Protein AF-A0AAN5CKU4-F1 (afdb_monomer)

Secondary structure (DSSP, 8-state):
-----EEEE--SSPPPTT-EEEEEEEEGGGHHHHHHHHTT-SS-EEEEEE--HHHHHHHHHHHHHTTTTS-TTEEEEEEPPPTT--S--HHHHHHHHHHT-SSSEEEEES--TT---SHHHHHHHHT--S---SS-EEE---

pLDDT: mean 78.06, std 14.1, range [38.56, 92.88]

Foldseek 3Di:
DWDDWAWLDDQQDQFDALFEEEQEEDELVCVLVVQQLLLQAPGAYQYEYEDAPVSSVVVSVVCVVPVVRGHSSYTYIYTYADVVDPDDPQVVSQVVSVVPDNYQWYWGDSDPPPDPSHPVVRVVSSPDDDDDDPTDGHRDPD

Radius of gyration: 14.48 Å; Cα contacts (8 Å, |Δi|>4): 248; chains: 1; bounding box: 37×33×35 Å

Nearest PDB structures (foldseek):
  6u5u-assembly1_A  TM=4.737E-01  e=1.461E-01  Saccharomyces cerevisiae
  6gjc-assembly1_C  TM=4.451E-01  e=5.185E-02  Mycobacterium tuberculosis
  8psm-assembly1_A  TM=4.736E-01  e=2.452E-01  Saccharomyces cerevisiae
  2wyu-assembly1_B  TM=3.804E-01  e=1.663E-01  Thermus thermophilus HB8
  2wyv-assembly1_B  TM=3.801E-01  e=3.858E-01  Thermus thermophilus HB8

Structure (mmCIF, N/CA/C/O backbone):
data_AF-A0AAN5CKU4-F1
#
_entry.id   AF-A0AAN5CKU4-F1
#
loop_
_atom_site.group_PDB
_atom_site.id
_atom_site.type_symbol
_atom_site.label_atom_id
_atom_site.label_alt_id
_atom_site.label_comp_id
_atom_site.label_asym_id
_atom_site.label_entity_id
_atom_site.label_seq_id
_atom_site.pdbx_PDB_ins_code
_atom_site.Cartn_x
_atom_site.Cartn_y
_atom_site.Cartn_z
_atom_site.occupancy
_atom_site.B_iso_or_equiv
_atom_site.auth_seq_id
_atom_site.auth_comp_id
_atom_site.auth_asym_id
_atom_site.auth_atom_id
_atom_site.pdbx_PDB_model_num
ATOM 1 N N . ALA A 1 1 ? 14.993 -14.463 -7.142 1.00 49.31 1 ALA A N 1
ATOM 2 C CA . ALA A 1 1 ? 15.030 -14.258 -5.677 1.00 49.31 1 ALA A CA 1
ATOM 3 C C . ALA A 1 1 ? 14.805 -12.777 -5.420 1.00 49.31 1 ALA A C 1
ATOM 5 O O . ALA A 1 1 ? 15.696 -11.986 -5.695 1.00 49.31 1 ALA A O 1
ATOM 6 N N . HIS A 1 2 ? 13.601 -12.405 -4.992 1.00 49.28 2 HIS A N 1
ATOM 7 C CA . HIS A 1 2 ? 13.200 -11.011 -4.818 1.00 49.28 2 HIS A CA 1
ATOM 8 C C . HIS A 1 2 ? 13.898 -10.454 -3.570 1.00 49.28 2 HIS A C 1
ATOM 10 O O . HIS A 1 2 ? 13.759 -11.023 -2.485 1.00 49.28 2 HIS A O 1
ATOM 16 N N . ARG A 1 3 ? 14.738 -9.423 -3.730 1.00 51.50 3 ARG A N 1
ATOM 17 C CA . ARG A 1 3 ? 15.526 -8.861 -2.626 1.00 51.50 3 ARG A CA 1
ATOM 18 C C . ARG A 1 3 ? 14.856 -7.633 -2.012 1.00 51.50 3 ARG A C 1
ATOM 20 O O . ARG A 1 3 ? 14.506 -6.687 -2.708 1.00 51.50 3 ARG A O 1
ATOM 27 N N . THR A 1 4 ? 14.816 -7.705 -0.683 1.00 57.16 4 THR A N 1
ATOM 28 C CA . THR A 1 4 ? 14.740 -6.649 0.331 1.00 57.16 4 THR A CA 1
ATOM 29 C C . THR A 1 4 ? 13.520 -5.739 0.274 1.00 57.16 4 THR A C 1
ATOM 31 O O . THR A 1 4 ? 13.459 -4.788 -0.499 1.00 57.16 4 THR A O 1
ATOM 34 N N . LEU A 1 5 ? 12.597 -5.991 1.204 1.00 60.97 5 LEU A N 1
ATOM 35 C CA . LEU A 1 5 ? 11.632 -5.001 1.651 1.00 60.97 5 LEU A CA 1
ATOM 36 C C . LEU A 1 5 ? 12.386 -3.796 2.219 1.00 60.97 5 LEU A C 1
ATOM 38 O O . LEU A 1 5 ? 13.057 -3.913 3.245 1.00 60.97 5 LEU A O 1
ATOM 42 N N . LEU A 1 6 ? 12.299 -2.650 1.553 1.00 71.50 6 LEU A N 1
ATOM 43 C CA . LEU A 1 6 ? 12.860 -1.409 2.072 1.00 71.50 6 LEU A CA 1
ATOM 44 C C . LEU A 1 6 ? 11.754 -0.568 2.688 1.00 71.50 6 LEU A C 1
ATOM 46 O O . LEU A 1 6 ? 10.777 -0.226 2.026 1.00 71.50 6 LEU A O 1
ATOM 50 N N . TYR A 1 7 ? 11.931 -0.221 3.955 1.00 71.94 7 TYR A N 1
ATOM 51 C CA . TYR A 1 7 ? 11.044 0.681 4.675 1.00 71.94 7 TYR A CA 1
ATOM 52 C C . TYR A 1 7 ? 11.331 2.112 4.210 1.00 71.94 7 TYR A C 1
ATOM 54 O O . TYR A 1 7 ? 12.437 2.612 4.412 1.00 71.94 7 TYR A O 1
ATOM 62 N N . ILE A 1 8 ? 10.363 2.755 3.551 1.00 74.94 8 ILE A N 1
ATOM 63 C CA . ILE A 1 8 ? 10.480 4.165 3.139 1.00 74.94 8 ILE A CA 1
ATOM 64 C C . ILE A 1 8 ? 9.827 5.070 4.178 1.00 74.94 8 ILE A C 1
ATOM 66 O O . ILE A 1 8 ? 10.388 6.097 4.554 1.00 74.94 8 ILE A O 1
ATOM 70 N N . LYS A 1 9 ? 8.633 4.691 4.634 1.00 78.62 9 LYS A N 1
ATOM 71 C CA . LYS A 1 9 ? 7.877 5.423 5.644 1.00 78.62 9 LYS A CA 1
ATOM 72 C C . LYS A 1 9 ? 7.271 4.430 6.613 1.00 78.62 9 LYS A C 1
ATOM 74 O O . LYS A 1 9 ? 6.666 3.450 6.186 1.00 78.62 9 LYS A O 1
ATOM 79 N N . ASP A 1 10 ? 7.401 4.733 7.893 1.00 76.50 10 ASP A N 1
ATOM 80 C CA . ASP A 1 10 ? 6.683 4.013 8.926 1.00 76.50 10 ASP A CA 1
ATOM 81 C C . ASP A 1 10 ? 5.383 4.733 9.303 1.00 76.50 10 ASP A C 1
ATOM 83 O O . ASP A 1 10 ? 5.307 5.965 9.229 1.00 76.50 10 ASP A O 1
ATOM 87 N N . ALA A 1 11 ? 4.366 3.973 9.709 1.00 74.56 11 ALA A N 1
ATOM 88 C CA . ALA A 1 11 ? 3.162 4.558 10.287 1.00 74.56 11 ALA A CA 1
ATOM 89 C C . ALA A 1 11 ? 3.504 5.132 11.673 1.00 74.56 11 ALA A C 1
ATOM 91 O O . ALA A 1 11 ? 4.132 4.457 12.492 1.00 74.56 11 ALA A O 1
ATOM 92 N N . ALA A 1 12 ? 3.096 6.376 11.933 1.00 67.75 12 ALA A N 1
ATOM 93 C CA . ALA A 1 12 ? 3.452 7.098 13.157 1.00 67.75 12 ALA A CA 1
ATOM 94 C C . ALA A 1 12 ? 2.722 6.557 14.401 1.00 67.75 12 ALA A C 1
ATOM 96 O O . ALA A 1 12 ? 3.218 6.693 15.517 1.00 67.75 12 ALA A O 1
ATOM 97 N N . GLY A 1 13 ? 1.556 5.931 14.209 1.00 66.25 13 GLY A N 1
ATOM 98 C CA . GLY A 1 13 ? 0.744 5.342 15.272 1.00 66.25 13 GLY A CA 1
ATOM 99 C C . GLY A 1 13 ? 0.940 3.832 15.423 1.00 66.25 13 GLY A C 1
ATOM 100 O O . GLY A 1 13 ? 1.194 3.110 14.453 1.00 66.25 13 GLY A O 1
ATOM 101 N N . THR A 1 14 ? 0.773 3.347 16.655 1.00 70.44 14 THR A N 1
ATOM 102 C CA . THR A 1 14 ? 0.499 1.924 16.903 1.00 70.44 14 THR A CA 1
ATOM 103 C C . THR A 1 14 ? -0.993 1.699 16.657 1.00 70.44 14 THR A C 1
ATOM 105 O O . THR A 1 14 ? -1.777 2.471 17.208 1.00 70.44 14 THR A O 1
ATOM 108 N N . PRO A 1 15 ? -1.395 0.709 15.841 1.00 74.12 15 PRO A N 1
ATOM 109 C CA . PRO A 1 15 ? -2.807 0.447 15.597 1.00 74.12 15 PRO A CA 1
ATOM 110 C C . PRO A 1 15 ? -3.579 0.163 16.882 1.00 74.12 15 PRO A C 1
ATOM 112 O O . PRO A 1 15 ? -3.055 -0.474 17.801 1.00 74.12 15 PRO A O 1
ATOM 115 N N . GLU A 1 16 ? -4.835 0.589 16.924 1.00 75.75 16 GLU A N 1
ATOM 116 C CA . GLU A 1 16 ? -5.742 0.220 18.007 1.00 75.75 16 GLU A CA 1
ATOM 117 C C . GLU A 1 16 ? -6.169 -1.253 17.890 1.00 75.75 16 GLU A C 1
ATOM 119 O O . GLU A 1 16 ? -6.160 -1.873 16.820 1.00 75.75 16 GLU A O 1
ATOM 124 N N . ARG A 1 17 ? -6.547 -1.848 19.027 1.00 64.50 17 ARG A N 1
ATOM 125 C CA . ARG A 1 17 ? -6.957 -3.254 19.086 1.00 64.50 17 ARG A CA 1
ATOM 126 C C . ARG A 1 17 ? -8.246 -3.446 18.276 1.00 64.50 17 ARG A C 1
ATOM 128 O O . ARG A 1 17 ? -9.276 -2.878 18.620 1.00 64.50 17 ARG A O 1
ATOM 135 N N . GLY A 1 18 ? -8.186 -4.267 17.227 1.00 68.19 18 GLY A N 1
ATOM 136 C CA . GLY A 1 18 ? -9.324 -4.551 16.343 1.00 68.19 18 GLY A CA 1
ATOM 137 C C . GLY A 1 18 ? -9.411 -3.677 15.087 1.00 68.19 18 GLY A C 1
ATOM 138 O O . GLY A 1 18 ? -10.373 -3.821 14.328 1.00 68.19 18 GLY A O 1
ATOM 139 N N . GLU A 1 19 ? -8.431 -2.802 14.838 1.00 82.12 19 GLU A N 1
ATOM 140 C CA . GLU A 1 19 ? -8.339 -2.087 13.562 1.00 82.12 19 GLU A CA 1
ATOM 141 C C . GLU A 1 19 ? -8.115 -3.039 12.380 1.00 82.12 19 GLU A C 1
ATOM 143 O O . GLU A 1 19 ? -7.454 -4.076 12.489 1.00 82.12 19 GLU A O 1
ATOM 148 N N . LEU A 1 20 ? -8.665 -2.650 11.230 1.00 86.38 20 LEU A N 1
ATOM 149 C CA . LEU A 1 20 ? -8.500 -3.348 9.960 1.00 86.38 20 LEU A CA 1
ATOM 150 C C . LEU A 1 20 ? -7.422 -2.643 9.128 1.00 86.38 20 LEU A C 1
ATOM 152 O O . LEU A 1 20 ? -7.621 -1.510 8.674 1.00 86.38 20 LEU A O 1
ATOM 156 N N . THR A 1 21 ? -6.288 -3.312 8.906 1.00 89.62 21 THR A N 1
ATOM 157 C CA . THR A 1 21 ? -5.257 -2.793 7.996 1.00 89.62 21 THR A CA 1
ATOM 158 C C . THR A 1 21 ? -5.671 -3.051 6.557 1.00 89.62 21 THR A C 1
ATOM 160 O O . THR A 1 21 ? -5.989 -4.182 6.202 1.00 89.62 21 THR A O 1
ATOM 163 N N . LEU A 1 22 ? -5.597 -2.033 5.706 1.00 90.69 22 LEU A N 1
ATOM 164 C CA . LEU A 1 22 ? -5.688 -2.205 4.259 1.00 90.69 22 LEU A CA 1
ATOM 165 C C . LEU A 1 22 ? -4.291 -2.495 3.695 1.00 90.69 22 LEU A C 1
ATOM 167 O O . LEU A 1 22 ? -3.399 -1.648 3.763 1.00 90.69 22 LEU A O 1
ATOM 171 N N . ALA A 1 23 ? -4.091 -3.705 3.178 1.00 91.19 23 ALA A N 1
ATOM 172 C CA . ALA A 1 23 ? -2.852 -4.149 2.550 1.00 91.19 23 ALA A CA 1
ATOM 173 C C . ALA A 1 23 ? -2.951 -4.014 1.030 1.00 91.19 23 ALA A C 1
ATOM 175 O O . ALA A 1 23 ? -3.837 -4.582 0.390 1.00 91.19 23 ALA A O 1
ATOM 176 N N . VAL A 1 24 ? -2.026 -3.250 0.456 1.00 91.44 24 VAL A N 1
ATOM 177 C CA . VAL A 1 24 ? -2.075 -2.813 -0.937 1.00 91.44 24 VAL A CA 1
ATOM 178 C C . VAL A 1 24 ? -0.706 -2.936 -1.575 1.00 91.44 24 VAL A C 1
ATOM 180 O O . VAL A 1 24 ? 0.311 -2.615 -0.960 1.00 91.44 24 VAL A O 1
ATOM 183 N N . HIS A 1 25 ? -0.674 -3.317 -2.848 1.00 92.06 25 HIS A N 1
ATOM 184 C CA . HIS A 1 25 ? 0.536 -3.259 -3.653 1.00 92.06 25 HIS A CA 1
ATOM 185 C C . HIS A 1 25 ? 0.301 -2.565 -4.994 1.00 92.06 25 HIS A C 1
ATOM 187 O O . HIS A 1 25 ? -0.744 -2.729 -5.615 1.00 92.06 25 HIS A O 1
ATOM 193 N N . VAL A 1 26 ? 1.2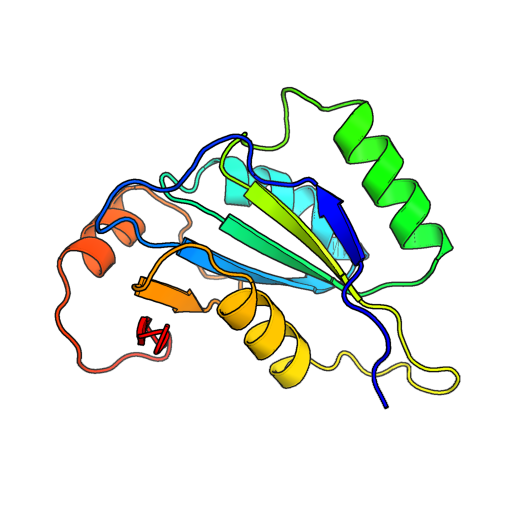97 -1.813 -5.476 1.00 92.00 26 VAL A N 1
ATOM 194 C CA . VAL A 1 26 ? 1.215 -1.087 -6.758 1.00 92.00 26 VAL A CA 1
ATOM 195 C C . VAL A 1 26 ? 2.550 -0.999 -7.484 1.00 92.00 26 VAL A C 1
ATOM 197 O O . VAL A 1 26 ? 3.619 -1.086 -6.884 1.00 92.00 26 VAL A O 1
ATOM 200 N N . ASN A 1 27 ? 2.492 -0.786 -8.797 1.00 92.19 27 ASN A N 1
ATOM 201 C CA . ASN A 1 27 ? 3.632 -0.268 -9.550 1.00 92.19 27 ASN A CA 1
ATOM 202 C 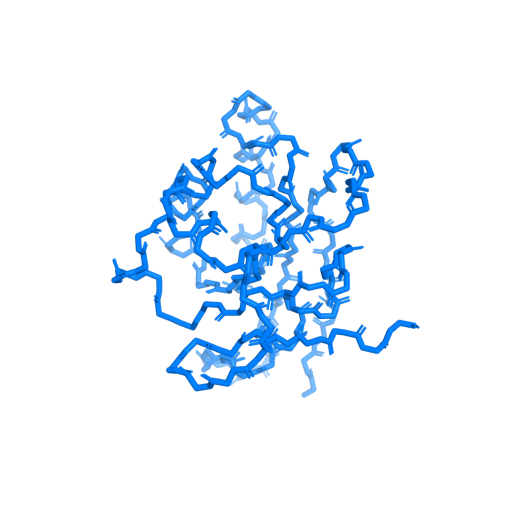C . ASN A 1 27 ? 3.881 1.203 -9.196 1.00 92.19 27 ASN A C 1
ATOM 204 O O . ASN A 1 27 ? 2.939 1.955 -8.944 1.00 92.19 27 ASN A O 1
ATOM 208 N N . PHE A 1 28 ? 5.142 1.636 -9.253 1.00 91.62 28 PHE A N 1
ATOM 209 C CA . PHE A 1 28 ? 5.529 3.022 -8.971 1.00 91.62 28 PHE A CA 1
ATOM 210 C C . PHE A 1 28 ? 4.699 4.059 -9.738 1.00 91.62 28 PHE A C 1
ATOM 212 O O . PHE A 1 28 ? 4.311 5.073 -9.163 1.00 91.62 28 PHE A O 1
ATOM 219 N N . THR A 1 29 ? 4.372 3.793 -11.004 1.00 91.25 29 THR A N 1
ATOM 220 C CA . THR A 1 29 ? 3.599 4.710 -11.859 1.00 91.25 29 THR A CA 1
ATOM 221 C C . THR A 1 29 ? 2.229 5.077 -11.292 1.00 91.25 29 THR A C 1
ATOM 223 O O . THR A 1 29 ? 1.718 6.138 -11.621 1.00 91.25 29 THR A O 1
ATOM 226 N N . ARG A 1 30 ? 1.654 4.231 -10.430 1.00 90.56 30 ARG A N 1
ATOM 227 C CA . ARG A 1 30 ? 0.355 4.449 -9.774 1.00 90.56 30 ARG A CA 1
ATOM 228 C C . ARG A 1 30 ? 0.483 4.831 -8.301 1.00 90.56 30 ARG A C 1
ATOM 230 O O . ARG A 1 30 ? -0.521 4.988 -7.613 1.00 90.56 30 ARG A O 1
ATOM 237 N N . SER A 1 31 ? 1.708 4.926 -7.784 1.00 90.94 31 SER A N 1
ATOM 238 C CA . SER A 1 31 ? 1.942 5.020 -6.342 1.00 90.94 31 SER A CA 1
ATOM 239 C C . SER A 1 31 ? 1.461 6.335 -5.735 1.00 90.94 31 SER A C 1
ATOM 241 O O . SER A 1 31 ? 0.916 6.305 -4.640 1.00 90.94 31 SE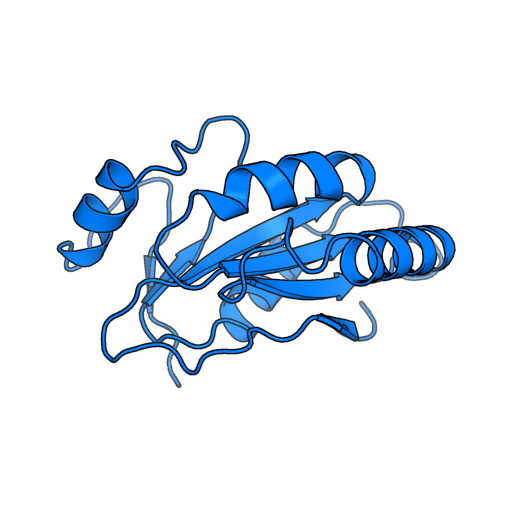R A O 1
ATOM 243 N N . PHE A 1 32 ? 1.591 7.460 -6.442 1.00 90.75 32 PHE A N 1
ATOM 244 C CA . PHE A 1 32 ? 1.143 8.763 -5.942 1.00 90.75 32 PHE A CA 1
ATOM 245 C C . PHE A 1 32 ? -0.381 8.834 -5.821 1.00 90.75 32 PHE A C 1
ATOM 247 O O . PHE A 1 32 ? -0.879 9.049 -4.721 1.00 90.75 32 PHE A O 1
ATOM 254 N N . ASP A 1 33 ? -1.109 8.509 -6.892 1.00 89.12 33 ASP A N 1
ATOM 255 C CA . ASP A 1 33 ? -2.5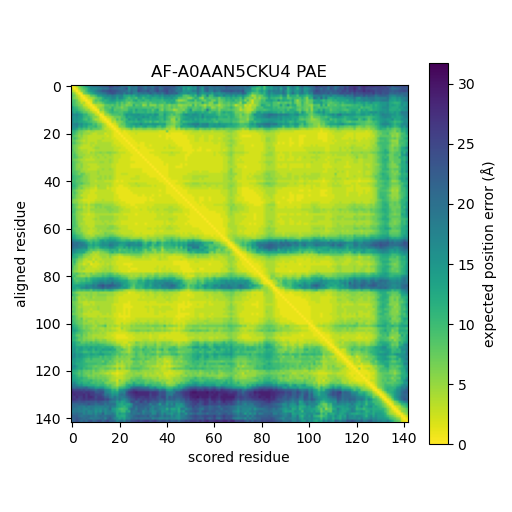79 8.461 -6.872 1.00 89.12 33 ASP A CA 1
ATOM 256 C C . ASP A 1 33 ? -3.099 7.472 -5.818 1.00 89.12 33 ASP A C 1
ATOM 258 O O . ASP A 1 33 ? -4.097 7.715 -5.141 1.00 89.12 33 ASP A O 1
ATOM 262 N N . THR A 1 34 ? -2.389 6.352 -5.642 1.00 89.62 34 THR A N 1
ATOM 263 C CA . THR A 1 34 ? -2.716 5.366 -4.607 1.00 89.62 34 THR A CA 1
ATOM 264 C C . THR A 1 34 ? -2.525 5.945 -3.212 1.00 89.62 34 THR A C 1
ATOM 266 O O . THR A 1 34 ? -3.398 5.761 -2.374 1.00 89.62 34 THR A O 1
ATOM 269 N N . ILE A 1 35 ? -1.428 6.656 -2.943 1.00 89.94 35 ILE A N 1
ATOM 270 C CA . ILE A 1 35 ? -1.195 7.298 -1.641 1.00 89.94 35 ILE A CA 1
ATOM 271 C C . ILE A 1 35 ? -2.315 8.292 -1.325 1.00 89.94 35 ILE A C 1
ATOM 273 O O . ILE A 1 35 ? -2.859 8.256 -0.220 1.00 89.94 35 ILE A O 1
ATOM 277 N N . ASP A 1 36 ? -2.698 9.119 -2.295 1.00 87.94 36 ASP A N 1
ATOM 278 C CA . ASP A 1 36 ? -3.767 10.099 -2.112 1.00 87.94 36 ASP A CA 1
ATOM 279 C C . ASP A 1 36 ? -5.111 9.404 -1.851 1.00 87.94 36 ASP A C 1
ATOM 281 O O . ASP A 1 36 ? -5.809 9.750 -0.899 1.00 87.94 36 ASP A O 1
ATOM 285 N N . ARG A 1 37 ? -5.452 8.349 -2.603 1.00 87.06 37 ARG A N 1
ATOM 286 C CA . ARG A 1 37 ? -6.680 7.565 -2.378 1.00 87.06 37 ARG A CA 1
ATOM 287 C C . ARG A 1 37 ? -6.680 6.850 -1.026 1.00 87.06 37 ARG A C 1
ATOM 289 O O . ARG A 1 37 ? -7.687 6.860 -0.327 1.00 87.06 37 ARG A O 1
ATOM 296 N N . MET A 1 38 ? -5.555 6.252 -0.633 1.00 87.69 38 MET A N 1
ATOM 297 C CA . MET A 1 38 ? -5.420 5.542 0.643 1.00 87.69 38 MET A CA 1
ATOM 298 C C . MET A 1 38 ? -5.422 6.484 1.851 1.00 87.69 38 MET A C 1
ATOM 300 O O . MET A 1 38 ? -5.634 6.025 2.970 1.00 87.69 38 MET A O 1
ATOM 304 N N . SER A 1 39 ? -5.229 7.794 1.659 1.00 85.25 39 SER A N 1
ATOM 305 C CA . SER A 1 39 ? -5.398 8.774 2.740 1.00 85.25 39 SER A CA 1
ATOM 306 C C . SER A 1 39 ? -6.836 8.834 3.276 1.00 85.25 39 SER A C 1
ATOM 308 O O . SER A 1 39 ? -7.040 9.238 4.419 1.00 85.25 39 SER A O 1
ATOM 310 N N . LEU A 1 40 ? -7.811 8.385 2.475 1.00 86.25 40 LEU A N 1
ATOM 311 C CA . LEU A 1 40 ? -9.226 8.296 2.838 1.00 86.25 40 LEU A CA 1
ATOM 312 C C . LEU A 1 40 ? -9.552 7.046 3.664 1.00 86.25 40 LEU A C 1
ATOM 314 O O . LEU A 1 40 ? -10.619 6.983 4.277 1.00 86.25 40 LEU A O 1
ATOM 318 N N . TRP A 1 41 ? -8.660 6.048 3.682 1.00 88.69 41 TRP A N 1
ATOM 319 C CA . TRP A 1 41 ? -8.865 4.855 4.492 1.00 88.69 41 TRP A CA 1
ATOM 320 C C . TRP A 1 41 ? -8.775 5.225 5.975 1.00 88.69 41 TRP A C 1
ATOM 322 O O . TRP A 1 41 ? -7.773 5.804 6.407 1.00 88.69 41 TRP A O 1
ATOM 332 N N . PRO A 1 42 ? -9.786 4.883 6.784 1.00 87.38 42 PRO A N 1
ATOM 333 C CA . PRO A 1 42 ? -9.777 5.251 8.190 1.00 87.38 42 PRO A CA 1
ATOM 334 C C . PRO A 1 42 ? -8.899 4.349 9.045 1.00 87.38 42 PRO A C 1
ATOM 336 O O . PRO A 1 42 ? -8.577 4.739 10.156 1.00 87.38 42 PRO A O 1
ATOM 339 N N . GLY A 1 43 ? -8.505 3.165 8.584 1.00 88.56 43 GLY A N 1
ATOM 340 C CA . GLY A 1 43 ? -7.612 2.283 9.335 1.00 88.56 43 GLY A CA 1
ATOM 341 C C . GLY A 1 43 ? -6.130 2.501 9.020 1.00 88.56 43 GLY A C 1
ATOM 342 O O . GLY A 1 43 ? -5.755 3.398 8.259 1.00 88.56 43 GLY A O 1
ATOM 343 N N . PRO A 1 44 ? -5.261 1.639 9.564 1.00 90.38 44 PRO A N 1
ATOM 344 C CA . PRO A 1 44 ? -3.890 1.506 9.100 1.00 90.38 44 PRO A CA 1
ATOM 345 C C . PRO A 1 44 ? -3.830 1.080 7.630 1.00 90.38 44 PRO A C 1
ATOM 347 O O . PRO A 1 44 ? -4.690 0.344 7.140 1.00 90.38 44 PRO A O 1
ATOM 350 N N . VAL A 1 45 ? -2.782 1.509 6.932 1.00 91.31 45 VAL A N 1
ATOM 351 C CA . VAL A 1 45 ? -2.506 1.108 5.547 1.00 91.31 45 VAL A CA 1
ATOM 352 C C . VAL A 1 45 ? -1.093 0.551 5.458 1.00 91.31 45 VAL A C 1
ATOM 354 O O . VAL A 1 45 ? -0.142 1.188 5.911 1.00 91.31 45 VAL A O 1
ATOM 357 N N . SER A 1 46 ? -0.957 -0.615 4.833 1.00 92.00 46 SER A N 1
ATOM 358 C CA . SER A 1 46 ? 0.321 -1.216 4.454 1.00 92.00 46 SER A CA 1
ATOM 359 C C . SER A 1 46 ? 0.449 -1.171 2.934 1.00 92.00 46 SER A C 1
ATOM 361 O O . SER A 1 46 ? -0.183 -1.954 2.225 1.00 92.00 46 SER A O 1
ATOM 363 N N . LEU A 1 47 ? 1.227 -0.215 2.423 1.00 92.12 47 LEU A N 1
ATOM 364 C CA . LEU A 1 47 ? 1.424 -0.007 0.991 1.00 92.12 47 LEU A CA 1
ATOM 365 C C . LEU A 1 47 ? 2.793 -0.526 0.552 1.00 92.12 47 LEU A C 1
ATOM 367 O O . LEU A 1 47 ? 3.824 -0.080 1.049 1.00 92.12 47 LEU A O 1
ATOM 371 N N . VAL A 1 48 ? 2.814 -1.399 -0.451 1.00 92.75 48 VAL A N 1
ATOM 372 C CA . VAL A 1 48 ? 4.038 -1.886 -1.095 1.00 92.75 48 VAL A CA 1
ATOM 373 C C . VAL A 1 48 ? 4.139 -1.330 -2.510 1.00 92.75 48 VAL A C 1
ATOM 375 O O . VAL A 1 48 ? 3.277 -1.565 -3.356 1.00 92.75 48 VAL A O 1
ATOM 378 N N . VAL A 1 49 ? 5.222 -0.616 -2.802 1.00 92.88 49 VAL A N 1
ATOM 379 C CA . VAL A 1 49 ? 5.486 -0.050 -4.128 1.00 92.88 49 VAL A CA 1
ATOM 380 C C . VAL A 1 49 ? 6.599 -0.823 -4.824 1.00 92.88 49 VAL A C 1
ATOM 382 O O . VAL A 1 49 ? 7.676 -1.029 -4.271 1.00 92.88 49 VAL A O 1
ATOM 385 N N . TYR A 1 50 ? 6.353 -1.225 -6.066 1.00 91.81 50 TYR A N 1
ATOM 386 C CA . TYR A 1 50 ? 7.328 -1.903 -6.912 1.00 91.81 50 TYR A CA 1
ATOM 387 C C . TYR A 1 50 ? 7.948 -0.942 -7.930 1.00 91.81 50 TYR A C 1
ATOM 389 O O . TYR A 1 50 ? 7.234 -0.234 -8.649 1.00 91.81 50 TYR A O 1
ATOM 397 N N . GLY A 1 51 ? 9.278 -0.917 -8.022 1.00 91.00 51 GLY A N 1
ATOM 398 C CA . GLY A 1 51 ? 9.968 -0.080 -9.001 1.00 91.00 51 GLY A CA 1
ATOM 399 C C . GLY A 1 51 ? 11.493 -0.113 -8.912 1.00 91.00 51 GLY A C 1
ATOM 400 O O . GLY A 1 51 ? 12.082 -0.858 -8.140 1.00 91.00 51 GLY A O 1
ATOM 401 N N . SER A 1 52 ? 12.151 0.718 -9.719 1.00 89.62 52 SER A N 1
ATOM 402 C CA . SER A 1 52 ? 13.613 0.842 -9.745 1.00 89.62 52 SER A CA 1
ATOM 403 C C . SER A 1 52 ? 14.162 1.671 -8.572 1.00 89.62 52 SER A C 1
ATOM 405 O O . SER A 1 52 ? 13.421 2.354 -7.866 1.00 89.62 52 SER A O 1
ATOM 407 N N . ASP A 1 53 ? 15.486 1.685 -8.392 1.00 87.38 53 ASP A N 1
ATOM 408 C CA . ASP A 1 53 ? 16.145 2.588 -7.431 1.00 87.38 53 ASP A CA 1
ATOM 409 C C . ASP A 1 53 ? 15.839 4.068 -7.687 1.00 87.38 53 ASP A C 1
ATOM 411 O O . ASP A 1 53 ? 15.621 4.833 -6.746 1.00 87.38 53 ASP A O 1
ATOM 415 N N . HIS A 1 54 ? 15.754 4.467 -8.958 1.00 89.25 54 HIS A N 1
ATOM 416 C CA . HIS A 1 54 ? 15.367 5.827 -9.320 1.00 89.25 54 HIS A CA 1
ATOM 417 C C . HIS A 1 54 ? 13.945 6.150 -8.836 1.00 89.25 54 HIS A C 1
ATOM 419 O O . HIS A 1 54 ? 13.720 7.180 -8.201 1.00 89.25 54 HIS A O 1
ATOM 425 N N . HIS A 1 55 ? 13.000 5.232 -9.051 1.00 92.56 55 HIS A N 1
ATOM 426 C CA . HIS A 1 55 ? 11.627 5.354 -8.557 1.00 92.56 55 HIS A CA 1
ATOM 427 C C . HIS A 1 55 ? 11.567 5.449 -7.028 1.00 92.56 55 HIS A C 1
ATOM 429 O O . HIS A 1 55 ? 10.847 6.292 -6.494 1.00 92.56 55 HIS A O 1
ATOM 435 N N . ARG A 1 56 ? 12.377 4.656 -6.316 1.00 90.12 56 ARG A N 1
ATOM 436 C CA . ARG A 1 56 ? 12.485 4.732 -4.852 1.00 90.12 56 ARG A CA 1
ATOM 437 C C . ARG A 1 56 ? 12.884 6.130 -4.389 1.00 90.12 56 ARG A C 1
ATOM 439 O O . ARG A 1 56 ? 12.282 6.666 -3.463 1.00 90.12 56 ARG A O 1
ATOM 446 N N . MET A 1 57 ? 13.891 6.730 -5.028 1.00 90.00 57 MET A N 1
ATOM 447 C CA . MET A 1 57 ? 14.337 8.086 -4.692 1.00 90.00 57 MET A CA 1
ATOM 448 C C . MET A 1 57 ? 13.232 9.123 -4.914 1.00 90.00 57 MET A C 1
ATOM 450 O O . MET A 1 57 ? 13.026 9.986 -4.061 1.00 90.00 57 MET A O 1
ATOM 454 N N . LEU A 1 58 ? 12.502 9.029 -6.030 1.00 91.69 58 LEU A N 1
ATOM 455 C CA . LEU A 1 58 ? 11.378 9.921 -6.325 1.00 91.69 58 LEU A CA 1
ATOM 456 C C . LEU A 1 58 ? 10.259 9.787 -5.288 1.00 91.69 58 LEU A C 1
ATOM 458 O O . LEU A 1 58 ? 9.790 10.798 -4.766 1.00 91.69 58 LEU A O 1
ATOM 462 N N . LEU A 1 59 ? 9.886 8.553 -4.942 1.00 90.81 59 LEU A N 1
ATOM 463 C CA . LEU A 1 59 ? 8.874 8.277 -3.926 1.00 90.81 59 LEU A CA 1
ATOM 464 C C . LEU A 1 59 ? 9.287 8.811 -2.551 1.00 90.81 59 LEU A C 1
ATOM 466 O O . LEU A 1 59 ? 8.498 9.465 -1.873 1.00 90.81 59 LEU A O 1
ATOM 470 N N . ASN A 1 60 ? 10.543 8.594 -2.158 1.00 88.44 60 ASN A N 1
ATOM 471 C CA . ASN A 1 60 ? 11.061 9.093 -0.890 1.00 88.44 60 ASN A CA 1
ATOM 472 C C . ASN A 1 60 ? 11.013 10.628 -0.821 1.00 88.44 60 ASN A C 1
ATOM 474 O O . ASN A 1 60 ? 10.578 11.194 0.182 1.00 88.44 60 ASN A O 1
ATOM 478 N N . ASN A 1 61 ? 11.407 11.305 -1.904 1.00 88.50 61 ASN A N 1
ATOM 479 C CA . ASN A 1 61 ? 11.346 12.763 -2.001 1.00 88.50 61 ASN A CA 1
ATOM 480 C C . ASN A 1 61 ? 9.908 13.287 -1.918 1.00 88.50 61 ASN A C 1
ATOM 482 O O . ASN A 1 61 ? 9.671 14.303 -1.265 1.00 88.50 61 ASN A O 1
ATOM 486 N N . PHE A 1 62 ? 8.958 12.604 -2.562 1.00 88.56 62 PHE A N 1
ATOM 487 C CA . PHE A 1 62 ? 7.538 12.939 -2.484 1.00 88.56 62 PHE A CA 1
ATOM 488 C C . PHE A 1 62 ? 7.029 12.849 -1.040 1.00 88.56 62 PHE A C 1
ATOM 490 O O . PHE A 1 62 ? 6.506 13.832 -0.518 1.00 88.56 62 PHE A O 1
ATOM 497 N N . LEU A 1 63 ? 7.267 11.724 -0.358 1.00 86.12 63 LEU A N 1
ATOM 498 C CA . LEU A 1 63 ? 6.818 11.506 1.022 1.00 86.12 63 LEU A CA 1
ATOM 499 C C . LEU A 1 63 ? 7.449 12.496 2.016 1.00 86.12 63 LEU A C 1
ATOM 501 O O . LEU A 1 63 ? 6.782 12.947 2.944 1.00 86.12 63 LEU A O 1
ATOM 505 N N . HIS A 1 64 ? 8.712 12.882 1.808 1.00 82.19 64 HIS A N 1
ATOM 506 C CA . HIS A 1 64 ? 9.387 13.878 2.647 1.00 82.19 64 HIS A CA 1
ATOM 507 C C . HIS A 1 64 ? 8.851 15.298 2.451 1.00 82.19 64 HIS A C 1
ATOM 509 O O . HIS A 1 64 ? 8.788 16.061 3.416 1.00 82.19 64 HIS A O 1
ATOM 515 N N . LYS A 1 65 ? 8.493 15.672 1.217 1.00 82.31 65 LYS A N 1
ATOM 516 C CA . LYS A 1 65 ? 7.934 16.998 0.910 1.00 82.31 65 LYS A CA 1
ATOM 517 C C . LYS A 1 65 ? 6.467 17.104 1.324 1.00 82.31 65 LYS A C 1
ATOM 519 O O . LYS A 1 65 ? 6.055 18.146 1.819 1.00 82.31 65 LYS A O 1
ATOM 524 N N . ASN A 1 66 ? 5.715 16.014 1.194 1.00 72.31 66 ASN A N 1
ATOM 525 C CA . ASN A 1 66 ? 4.293 15.932 1.515 1.00 72.31 66 ASN A CA 1
ATOM 526 C C . ASN A 1 66 ? 4.044 15.239 2.861 1.00 72.31 66 ASN A C 1
ATOM 528 O O . ASN A 1 66 ? 3.212 14.336 2.950 1.00 72.31 66 ASN A O 1
ATOM 532 N N . LYS A 1 67 ? 4.718 15.687 3.933 1.00 60.94 67 LYS A N 1
ATOM 533 C CA . LYS A 1 67 ? 4.475 15.162 5.295 1.00 60.94 67 LYS A CA 1
ATOM 534 C C . LYS A 1 67 ? 3.003 15.237 5.722 1.00 60.94 67 LYS A C 1
ATOM 536 O O . LYS A 1 67 ? 2.572 14.395 6.495 1.00 60.94 67 LYS A O 1
ATOM 541 N N . ASN A 1 68 ? 2.243 16.184 5.167 1.00 53.78 68 ASN A N 1
ATOM 542 C CA . ASN A 1 68 ? 0.811 16.351 5.431 1.00 53.78 68 ASN A CA 1
ATOM 543 C C . ASN A 1 68 ? -0.098 15.616 4.424 1.00 53.78 68 ASN A C 1
ATOM 545 O O . ASN A 1 68 ? -1.300 15.560 4.643 1.00 53.78 68 ASN A O 1
ATOM 549 N N . GLY A 1 69 ? 0.443 15.112 3.306 1.00 54.78 69 GLY A N 1
ATOM 550 C CA . GLY A 1 69 ? -0.342 14.469 2.240 1.00 54.78 69 GLY A CA 1
ATOM 551 C C . GLY A 1 69 ? -0.467 12.955 2.409 1.00 54.78 69 GLY A C 1
ATOM 552 O O . GLY A 1 69 ? -1.505 12.375 2.119 1.00 54.78 69 GLY A O 1
ATOM 553 N N . ALA A 1 70 ? 0.568 12.302 2.942 1.00 65.38 70 ALA A N 1
ATOM 554 C CA . ALA A 1 70 ? 0.501 10.879 3.252 1.00 65.38 70 ALA A CA 1
ATOM 555 C C . ALA A 1 70 ? 0.009 10.676 4.692 1.00 65.38 70 ALA A C 1
ATOM 557 O O . ALA A 1 70 ? 0.724 11.041 5.627 1.00 65.38 70 ALA A O 1
ATOM 558 N N . SER A 1 71 ? -1.151 10.030 4.863 1.00 74.88 71 SER A N 1
ATOM 559 C CA . SER A 1 71 ? -1.747 9.707 6.172 1.00 74.88 71 SER A CA 1
ATOM 560 C C . SER A 1 71 ? -0.717 9.151 7.165 1.00 74.88 71 SER A C 1
ATOM 562 O O . SER A 1 71 ? 0.129 8.322 6.811 1.00 74.88 71 SER A O 1
ATOM 564 N N . GLU A 1 72 ? -0.771 9.598 8.421 1.00 81.19 72 GLU A N 1
ATOM 565 C CA . GLU A 1 72 ? 0.083 9.107 9.515 1.00 81.19 72 GLU A CA 1
ATOM 566 C C . GLU A 1 72 ? -0.113 7.608 9.791 1.00 81.19 72 GLU A C 1
ATOM 568 O O . GLU A 1 72 ? 0.777 6.953 10.330 1.00 81.19 72 GLU A O 1
ATOM 573 N N . ARG A 1 73 ? -1.256 7.057 9.365 1.00 85.75 73 ARG A N 1
ATOM 574 C CA . ARG A 1 73 ? -1.633 5.642 9.499 1.00 85.75 73 ARG A CA 1
ATOM 575 C C . ARG A 1 73 ? -1.050 4.752 8.394 1.00 85.75 73 ARG A C 1
ATOM 577 O O . ARG A 1 73 ? -1.262 3.543 8.407 1.00 85.75 73 ARG A O 1
ATOM 584 N N . MET A 1 74 ? -0.321 5.334 7.440 1.00 88.44 74 MET A N 1
ATOM 585 C CA . MET A 1 74 ? 0.224 4.629 6.282 1.00 88.44 74 MET A CA 1
ATOM 586 C C . MET A 1 74 ? 1.705 4.291 6.456 1.00 88.44 74 MET A C 1
ATOM 588 O O . MET A 1 74 ? 2.550 5.188 6.539 1.00 88.44 74 MET A O 1
ATOM 592 N N . ALA A 1 75 ? 2.007 2.995 6.420 1.00 90.19 75 ALA A N 1
ATOM 593 C CA . ALA A 1 75 ? 3.344 2.462 6.213 1.00 90.19 75 ALA A CA 1
ATOM 594 C C . ALA A 1 75 ? 3.578 2.238 4.712 1.00 90.19 75 ALA A C 1
ATOM 596 O O . ALA A 1 75 ? 2.718 1.704 4.010 1.00 90.19 75 ALA A O 1
ATOM 597 N N . VAL A 1 76 ? 4.739 2.670 4.213 1.00 90.44 76 VAL A N 1
ATOM 598 C CA . VAL A 1 76 ? 5.120 2.530 2.804 1.00 90.44 76 VAL A CA 1
ATOM 599 C C . VAL A 1 76 ? 6.422 1.757 2.709 1.00 90.44 76 VAL A C 1
ATOM 601 O O . VAL A 1 76 ? 7.471 2.187 3.203 1.00 90.44 76 VAL A O 1
ATOM 604 N N . HIS A 1 77 ? 6.353 0.642 1.999 1.00 91.06 77 HIS A N 1
ATOM 605 C CA . HIS A 1 77 ? 7.478 -0.214 1.695 1.00 91.06 77 HIS A CA 1
ATOM 606 C C . HIS A 1 77 ? 7.763 -0.234 0.200 1.00 91.06 77 HIS A C 1
ATOM 608 O O . HIS A 1 77 ? 6.898 0.055 -0.628 1.00 91.06 77 HIS A O 1
ATOM 614 N N . PHE A 1 78 ? 8.986 -0.608 -0.152 1.00 91.50 78 PHE A N 1
ATOM 615 C CA . PHE A 1 78 ? 9.433 -0.656 -1.532 1.00 91.50 78 PHE A CA 1
ATOM 616 C C . PHE A 1 78 ? 10.12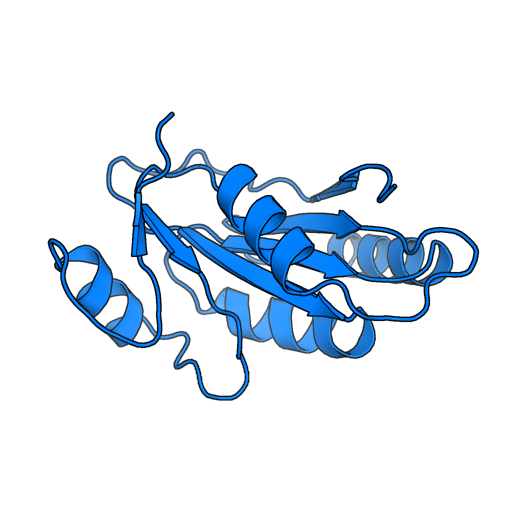3 -1.968 -1.855 1.00 91.50 78 PHE A C 1
ATOM 618 O O . PHE A 1 78 ? 10.905 -2.480 -1.053 1.00 91.50 78 PHE A O 1
ATOM 625 N N . VAL A 1 79 ? 9.838 -2.488 -3.045 1.00 90.44 79 VAL A N 1
ATOM 626 C CA . VAL A 1 79 ? 10.401 -3.731 -3.568 1.00 90.44 79 VAL A CA 1
ATOM 627 C C . VAL A 1 79 ? 11.030 -3.460 -4.926 1.00 90.44 79 VAL A C 1
ATOM 629 O O . VAL A 1 79 ? 10.401 -2.897 -5.824 1.00 90.44 79 VAL A O 1
ATOM 632 N N . HIS A 1 80 ? 12.278 -3.894 -5.076 1.00 86.50 80 HIS A N 1
ATOM 633 C CA . HIS A 1 80 ? 13.022 -3.754 -6.320 1.00 86.50 80 HIS A CA 1
ATOM 634 C C . HIS A 1 80 ? 12.831 -4.973 -7.235 1.00 86.50 80 HIS A C 1
ATOM 636 O O . HIS A 1 80 ? 12.771 -6.104 -6.737 1.00 86.50 80 HIS A O 1
ATOM 642 N N . PRO A 1 81 ? 12.792 -4.782 -8.568 1.00 82.19 81 PRO A N 1
ATOM 643 C CA . PRO A 1 81 ? 12.948 -5.882 -9.509 1.00 82.19 81 PRO A CA 1
ATOM 644 C C . PRO A 1 81 ? 14.311 -6.551 -9.311 1.00 82.19 81 PRO A C 1
ATOM 646 O O . PRO A 1 81 ? 15.325 -5.881 -9.095 1.00 82.19 81 PRO A O 1
ATOM 649 N N . THR A 1 82 ? 14.353 -7.877 -9.433 1.00 74.06 82 THR A N 1
ATOM 650 C CA . THR A 1 82 ? 15.628 -8.583 -9.604 1.00 74.06 82 THR A CA 1
ATOM 651 C C . THR A 1 82 ? 16.211 -8.216 -10.970 1.00 74.06 82 THR A C 1
ATOM 653 O O . THR A 1 82 ? 15.468 -7.972 -11.919 1.00 74.06 82 THR A O 1
ATOM 656 N N . ILE A 1 83 ? 17.538 -8.197 -11.112 1.00 67.50 83 ILE A N 1
ATOM 657 C CA . ILE A 1 83 ? 18.177 -8.016 -12.424 1.00 67.50 83 ILE A CA 1
ATOM 658 C C . ILE A 1 83 ? 17.651 -9.096 -13.385 1.00 67.50 83 ILE A C 1
ATOM 660 O O . ILE A 1 83 ? 17.810 -10.284 -13.114 1.00 67.50 83 ILE A O 1
ATOM 664 N N . GLY A 1 84 ? 17.023 -8.673 -14.487 1.00 64.50 84 GLY A N 1
ATOM 665 C CA . GLY A 1 84 ? 16.406 -9.556 -15.486 1.00 64.50 84 GLY A CA 1
ATOM 666 C C . GLY A 1 84 ? 14.901 -9.799 -15.306 1.00 64.50 84 GLY A C 1
ATOM 667 O O . GLY A 1 84 ? 14.261 -10.248 -16.252 1.00 64.50 84 GLY A O 1
ATOM 668 N N . ASP A 1 85 ? 14.320 -9.440 -14.156 1.00 65.62 85 ASP A N 1
ATOM 669 C CA . ASP A 1 85 ? 12.871 -9.470 -13.935 1.00 65.62 85 ASP A CA 1
ATOM 670 C C . ASP A 1 85 ? 12.253 -8.119 -14.311 1.00 65.62 85 ASP A C 1
ATOM 672 O O . ASP A 1 85 ? 12.577 -7.080 -13.738 1.00 65.62 85 ASP A O 1
ATOM 676 N N . SER A 1 86 ? 11.326 -8.143 -15.267 1.00 67.00 86 SER A N 1
ATOM 677 C CA . SER A 1 86 ? 10.471 -6.997 -15.622 1.00 67.00 86 SER A CA 1
ATOM 678 C C . SER A 1 86 ? 8.998 -7.230 -15.279 1.00 67.00 86 SER A C 1
ATOM 680 O O . SER A 1 86 ? 8.171 -6.335 -15.450 1.00 67.00 86 SER A O 1
ATOM 682 N N . VAL A 1 87 ? 8.660 -8.429 -14.796 1.00 83.31 87 VAL A N 1
ATOM 683 C CA . VAL A 1 87 ? 7.282 -8.834 -14.520 1.00 83.31 87 VAL A CA 1
ATOM 684 C C . VAL A 1 87 ? 6.883 -8.386 -13.121 1.00 83.31 87 VAL A C 1
ATOM 686 O O . VAL A 1 87 ? 7.611 -8.612 -12.158 1.00 83.31 87 VAL A O 1
ATOM 689 N N . TYR A 1 88 ? 5.701 -7.783 -13.015 1.00 86.69 88 TYR A N 1
ATOM 690 C CA . TYR A 1 88 ? 5.108 -7.362 -11.753 1.00 86.69 88 TYR A CA 1
ATOM 691 C C . TYR A 1 88 ? 4.727 -8.577 -10.882 1.00 86.69 88 TYR A C 1
ATOM 693 O O . TYR A 1 88 ? 3.800 -9.309 -11.242 1.00 86.69 88 TYR A O 1
ATOM 701 N N . PRO A 1 89 ? 5.394 -8.821 -9.735 1.00 87.44 89 PRO A N 1
ATOM 702 C CA . PRO A 1 89 ? 5.207 -10.051 -8.969 1.00 87.44 89 PRO A CA 1
ATOM 703 C C . PRO A 1 89 ? 4.058 -9.909 -7.953 1.00 87.44 89 PRO A C 1
ATOM 705 O O . PRO A 1 89 ? 4.278 -9.962 -6.744 1.00 87.44 89 PRO A O 1
ATOM 708 N N . ALA A 1 90 ? 2.828 -9.717 -8.441 1.00 86.69 90 ALA A N 1
ATOM 709 C CA . ALA A 1 90 ? 1.654 -9.346 -7.635 1.00 86.69 90 ALA A CA 1
ATOM 710 C C . ALA A 1 90 ? 1.465 -10.197 -6.363 1.00 86.69 90 ALA A C 1
ATOM 712 O O . ALA A 1 90 ? 1.396 -9.649 -5.268 1.00 86.69 90 ALA A O 1
ATOM 713 N N . ALA A 1 91 ? 1.481 -11.530 -6.480 1.00 85.06 91 ALA A N 1
ATOM 714 C CA . ALA A 1 91 ? 1.288 -12.431 -5.337 1.00 85.06 91 ALA A CA 1
ATOM 715 C C . ALA A 1 91 ? 2.360 -12.264 -4.241 1.00 85.06 91 ALA A C 1
ATOM 717 O O . ALA A 1 91 ? 2.060 -12.312 -3.049 1.00 85.06 91 ALA A O 1
ATOM 718 N N . TYR A 1 92 ? 3.615 -12.027 -4.634 1.00 86.19 92 TYR A N 1
ATOM 719 C CA . TYR A 1 92 ? 4.702 -11.773 -3.688 1.00 86.19 92 TYR A CA 1
ATOM 720 C C . TYR A 1 92 ? 4.525 -10.425 -2.979 1.00 86.19 92 TYR A C 1
ATOM 722 O O . TYR A 1 92 ? 4.718 -10.337 -1.768 1.00 86.19 92 TYR A O 1
ATOM 730 N N . LEU A 1 93 ? 4.126 -9.384 -3.715 1.00 88.88 93 LEU A N 1
ATOM 731 C CA . LEU A 1 93 ? 3.903 -8.053 -3.149 1.00 88.88 93 LEU A CA 1
ATOM 732 C C . LEU A 1 93 ? 2.696 -8.023 -2.207 1.00 88.88 93 LEU A C 1
ATOM 734 O O . LEU A 1 93 ? 2.772 -7.386 -1.161 1.00 88.88 93 LEU A O 1
ATOM 738 N N . ALA A 1 94 ? 1.622 -8.742 -2.540 1.00 86.81 94 ALA A N 1
ATOM 739 C CA . ALA A 1 94 ? 0.466 -8.913 -1.665 1.00 86.81 94 ALA A CA 1
ATOM 740 C C . ALA A 1 94 ? 0.855 -9.582 -0.348 1.00 86.81 94 ALA A C 1
ATOM 742 O O . ALA A 1 94 ? 0.543 -9.061 0.720 1.00 86.81 94 ALA A O 1
ATOM 743 N N . LYS A 1 95 ? 1.618 -10.682 -0.422 1.00 86.44 95 LYS A N 1
ATOM 744 C CA . LYS A 1 95 ? 2.144 -11.354 0.769 1.00 86.44 95 LYS A CA 1
ATOM 745 C C . LYS A 1 95 ? 2.961 -10.396 1.634 1.00 86.44 95 LYS A C 1
ATOM 747 O O . LYS A 1 95 ? 2.744 -10.335 2.833 1.00 86.44 95 LYS A O 1
ATOM 752 N N . ILE A 1 96 ? 3.852 -9.608 1.033 1.00 87.69 96 ILE A N 1
ATOM 753 C CA . ILE A 1 96 ? 4.616 -8.595 1.770 1.00 87.69 96 ILE A CA 1
ATOM 754 C C . ILE A 1 96 ? 3.700 -7.567 2.435 1.00 87.69 96 ILE A C 1
ATOM 756 O O . ILE A 1 96 ? 3.930 -7.219 3.589 1.00 87.69 96 ILE A O 1
ATOM 760 N N . ALA A 1 97 ? 2.705 -7.046 1.715 1.00 88.62 97 ALA A N 1
ATOM 761 C CA . ALA A 1 97 ? 1.812 -6.018 2.241 1.00 88.62 97 ALA A CA 1
ATOM 762 C C . ALA A 1 97 ? 1.042 -6.534 3.465 1.00 88.62 97 ALA A C 1
ATOM 764 O O . ALA A 1 97 ? 0.897 -5.811 4.451 1.00 88.62 97 ALA A O 1
ATOM 765 N N . VAL A 1 98 ? 0.611 -7.796 3.419 1.00 87.75 98 VAL A N 1
ATOM 766 C CA . VAL A 1 98 ? -0.050 -8.486 4.531 1.00 87.75 98 VAL A CA 1
ATOM 767 C C . VAL A 1 98 ? 0.924 -8.759 5.677 1.00 87.75 98 VAL A C 1
ATOM 769 O O . VAL A 1 98 ? 0.627 -8.400 6.808 1.00 87.75 98 VAL A O 1
ATOM 772 N N . ASP A 1 99 ? 2.107 -9.312 5.400 1.00 86.00 99 ASP A N 1
ATOM 773 C CA . ASP A 1 99 ? 3.122 -9.620 6.421 1.00 86.00 99 ASP A CA 1
ATOM 774 C C . ASP A 1 99 ? 3.610 -8.349 7.147 1.00 86.00 99 ASP A C 1
ATOM 776 O O . ASP A 1 99 ? 3.948 -8.377 8.330 1.00 86.00 99 ASP A O 1
ATOM 780 N N . ALA A 1 100 ? 3.651 -7.215 6.442 1.00 84.38 100 ALA A N 1
ATOM 781 C CA . ALA A 1 100 ? 4.010 -5.919 7.007 1.00 84.38 100 ALA A CA 1
ATOM 782 C C . ALA A 1 100 ? 2.849 -5.237 7.753 1.00 84.38 100 ALA A C 1
ATOM 784 O O . ALA A 1 100 ? 3.067 -4.235 8.443 1.00 84.38 100 ALA A O 1
ATOM 785 N N . ALA A 1 101 ? 1.623 -5.758 7.639 1.00 85.00 101 ALA A N 1
ATOM 786 C CA . ALA A 1 101 ? 0.472 -5.207 8.329 1.00 85.00 101 ALA A CA 1
ATOM 787 C C . ALA A 1 101 ? 0.658 -5.293 9.848 1.00 85.00 101 ALA A C 1
ATOM 789 O O . ALA A 1 101 ? 1.157 -6.266 10.423 1.00 85.00 101 ALA A O 1
ATOM 790 N N . ARG A 1 102 ? 0.248 -4.232 10.541 1.00 77.81 102 ARG A N 1
ATOM 791 C CA . ARG A 1 102 ? 0.444 -4.124 11.989 1.00 77.81 102 ARG A CA 1
ATOM 792 C C . ARG A 1 102 ? -0.716 -4.705 12.798 1.00 77.81 102 ARG A C 1
ATOM 794 O O . ARG A 1 102 ? -0.521 -4.971 13.977 1.00 77.81 102 ARG A O 1
ATOM 801 N N . THR A 1 103 ? -1.850 -4.996 12.169 1.00 82.88 103 THR A N 1
ATOM 802 C CA . THR A 1 103 ? -3.050 -5.565 12.805 1.00 82.88 103 THR A CA 1
ATOM 803 C C . THR A 1 103 ? -3.199 -7.060 12.516 1.00 82.88 103 THR A C 1
ATOM 805 O O . THR A 1 103 ? -2.598 -7.577 11.580 1.00 82.88 103 THR A O 1
ATOM 808 N N . GLU A 1 104 ? -4.013 -7.748 13.318 1.00 79.06 104 GLU A N 1
ATOM 809 C CA . GLU A 1 104 ? -4.391 -9.159 13.103 1.00 79.06 104 GLU A CA 1
ATOM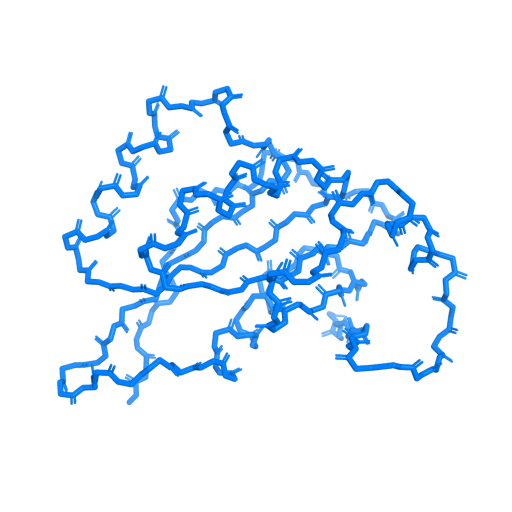 810 C C . GLU A 1 104 ? -5.352 -9.315 11.916 1.00 79.06 104 GLU A C 1
ATOM 812 O O . GLU A 1 104 ? -5.325 -10.319 11.210 1.00 79.06 104 GLU A O 1
ATOM 817 N N . ARG A 1 105 ? -6.187 -8.298 11.674 1.00 82.88 105 ARG A N 1
ATOM 818 C CA . ARG A 1 105 ? -7.166 -8.275 10.584 1.00 82.88 105 ARG A CA 1
ATOM 819 C C . ARG A 1 105 ? -6.630 -7.457 9.430 1.00 82.88 105 ARG A C 1
ATOM 821 O O . ARG A 1 105 ? -6.351 -6.264 9.599 1.00 82.88 105 ARG A O 1
ATOM 828 N N . VAL A 1 106 ? -6.511 -8.085 8.267 1.00 85.19 106 VAL A N 1
ATOM 829 C CA . VAL A 1 106 ? -5.951 -7.453 7.076 1.00 85.19 106 VAL A CA 1
ATOM 830 C C . VAL A 1 106 ? -6.901 -7.614 5.901 1.00 85.19 106 VAL A C 1
ATOM 832 O O . VAL A 1 106 ? -7.272 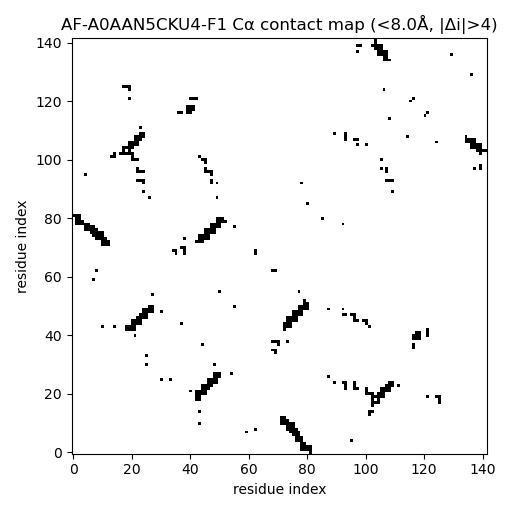-8.727 5.546 1.00 85.19 106 VAL A O 1
ATOM 835 N N . LEU A 1 107 ? -7.264 -6.497 5.277 1.00 87.44 107 LEU A N 1
ATOM 836 C CA . LEU A 1 107 ? -7.982 -6.460 4.012 1.00 87.44 107 LEU A CA 1
ATOM 837 C C . LEU A 1 107 ? -6.961 -6.386 2.876 1.00 87.44 107 LEU A C 1
ATOM 839 O O . LEU A 1 107 ? -6.334 -5.344 2.692 1.00 87.44 107 LEU A O 1
ATOM 843 N N . ALA A 1 108 ? -6.762 -7.474 2.133 1.00 85.75 108 ALA A N 1
ATOM 844 C CA . ALA A 1 108 ? -5.846 -7.479 0.993 1.00 85.75 108 ALA A CA 1
ATOM 845 C C . ALA A 1 108 ? -6.570 -7.043 -0.289 1.00 85.75 108 ALA A C 1
ATOM 847 O O . ALA A 1 108 ? -7.528 -7.687 -0.715 1.00 85.75 108 ALA A O 1
ATOM 848 N N . ALA A 1 109 ? -6.094 -5.967 -0.918 1.00 82.62 109 ALA A N 1
ATOM 849 C CA . ALA A 1 109 ? -6.652 -5.448 -2.163 1.00 82.62 109 ALA A CA 1
ATOM 850 C C . ALA A 1 109 ? -5.687 -5.657 -3.337 1.00 82.62 109 ALA A C 1
ATOM 852 O O . ALA A 1 109 ? -4.632 -5.022 -3.410 1.00 82.62 109 ALA A O 1
ATOM 853 N N . TYR A 1 110 ? -6.077 -6.534 -4.265 1.00 72.88 110 TYR A N 1
ATOM 854 C CA . TYR A 1 110 ? -5.308 -6.861 -5.472 1.00 72.88 110 TYR A CA 1
ATOM 855 C C . TYR A 1 110 ? -5.631 -5.926 -6.646 1.00 72.88 110 TYR A C 1
ATOM 857 O O . TYR A 1 110 ? -4.748 -5.597 -7.439 1.00 72.88 110 TYR A O 1
ATOM 865 N N . GLU A 1 111 ? -6.878 -5.455 -6.723 1.00 70.69 111 GLU A N 1
ATOM 866 C CA . GLU A 1 111 ? -7.375 -4.555 -7.764 1.00 70.69 111 GLU A CA 1
ATOM 867 C C . GLU A 1 111 ? -7.919 -3.284 -7.115 1.00 70.69 111 GLU A C 1
ATOM 869 O O . GLU A 1 111 ? -9.001 -3.250 -6.535 1.00 70.69 111 GLU A O 1
ATOM 874 N N . LEU A 1 112 ? -7.117 -2.221 -7.153 1.00 68.81 112 LEU A N 1
ATOM 875 C CA . LEU A 1 112 ? -7.464 -0.976 -6.470 1.00 68.81 112 LEU A CA 1
ATOM 876 C C . LEU A 1 112 ? -8.460 -0.125 -7.235 1.00 68.81 112 LEU A C 1
ATOM 878 O O . LEU A 1 112 ? -9.102 0.710 -6.614 1.00 68.81 112 LEU A O 1
ATOM 882 N N . GLU A 1 113 ? -8.546 -0.273 -8.558 1.00 68.06 113 GLU A N 1
ATOM 883 C CA . GLU A 1 113 ? -9.362 0.602 -9.406 1.00 68.06 113 GLU A CA 1
ATOM 884 C C . GLU A 1 113 ? -10.821 0.595 -8.932 1.00 68.06 113 GLU A C 1
ATOM 886 O O . GLU A 1 113 ? -11.364 1.669 -8.659 1.00 68.06 113 GLU A O 1
ATOM 891 N N . ASP A 1 114 ? -11.348 -0.587 -8.618 1.00 66.56 114 ASP A N 1
ATOM 892 C CA . ASP A 1 114 ? -12.742 -0.796 -8.218 1.00 66.56 114 ASP A CA 1
ATOM 893 C C . ASP A 1 114 ? -12.981 -0.786 -6.697 1.00 66.56 114 ASP A C 1
ATOM 895 O O . ASP A 1 114 ? -14.123 -0.855 -6.239 1.00 66.56 114 ASP A O 1
ATOM 899 N N . LEU A 1 115 ? -11.927 -0.668 -5.879 1.00 73.06 115 LEU A N 1
ATOM 900 C CA . LEU A 1 115 ? -12.064 -0.716 -4.423 1.00 73.06 115 LEU A CA 1
ATOM 901 C C . LEU A 1 115 ? -12.580 0.613 -3.853 1.00 73.06 115 LEU A C 1
ATOM 903 O O . LEU A 1 115 ? -11.835 1.588 -3.780 1.00 73.06 115 LEU A O 1
ATO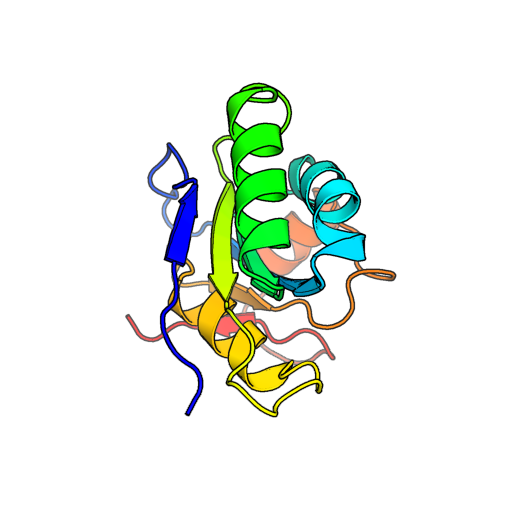M 907 N N . ASP A 1 116 ? -13.818 0.670 -3.370 1.00 78.69 116 ASP A N 1
ATOM 908 C CA . ASP A 1 116 ? -14.317 1.854 -2.658 1.00 78.69 116 ASP A CA 1
ATOM 909 C C . ASP A 1 116 ? -13.584 2.060 -1.316 1.00 78.69 116 ASP A C 1
ATOM 911 O O . ASP A 1 116 ? -13.906 1.441 -0.304 1.00 78.69 116 ASP A O 1
ATOM 915 N N . VAL A 1 117 ? -12.576 2.937 -1.294 1.00 80.56 117 VAL A N 1
ATOM 916 C CA . VAL A 1 117 ? -11.776 3.246 -0.097 1.00 80.56 117 VAL A CA 1
ATOM 917 C C . VAL A 1 117 ? -12.539 4.242 0.775 1.00 80.56 117 VAL A C 1
ATOM 919 O O . VAL A 1 117 ? -12.175 5.411 0.888 1.00 80.56 117 VAL A O 1
ATOM 922 N N . SER A 1 118 ? -13.640 3.775 1.361 1.00 80.38 118 SER A N 1
ATOM 923 C CA . SER A 1 118 ? -14.550 4.584 2.166 1.00 80.38 118 SER A CA 1
ATOM 924 C C . SER A 1 118 ? -14.679 4.070 3.598 1.00 80.38 118 SER A C 1
ATOM 926 O O . SER A 1 118 ? -14.437 2.900 3.909 1.00 80.38 118 SER A O 1
ATOM 928 N N . MET A 1 119 ? -15.152 4.955 4.482 1.00 79.31 119 MET A N 1
ATOM 929 C CA . MET A 1 119 ? -15.624 4.585 5.822 1.00 79.31 119 MET A CA 1
ATOM 930 C C . MET A 1 119 ? -16.653 3.448 5.778 1.00 79.31 119 MET A C 1
ATOM 932 O O . MET A 1 119 ? -16.663 2.598 6.663 1.00 79.31 119 MET A O 1
ATOM 936 N N . GLY A 1 120 ? -17.513 3.423 4.754 1.00 80.50 120 GLY A N 1
ATOM 937 C CA . GLY A 1 120 ? -18.551 2.406 4.605 1.00 80.50 120 GLY A CA 1
ATOM 938 C C . GLY A 1 120 ? -17.964 1.014 4.384 1.00 80.50 120 GLY A C 1
ATOM 939 O O . GLY A 1 120 ? -18.370 0.064 5.057 1.00 80.50 120 GLY A O 1
ATOM 940 N N . LEU A 1 121 ? -16.964 0.900 3.503 1.00 81.06 121 LEU A N 1
ATOM 941 C CA . LEU A 1 121 ? -16.258 -0.361 3.275 1.00 81.06 121 LEU A CA 1
ATOM 942 C C . LEU A 1 121 ? -15.491 -0.806 4.525 1.00 81.06 121 LEU A C 1
ATOM 944 O O . LEU A 1 121 ? -15.560 -1.975 4.909 1.00 81.06 121 LEU A O 1
ATOM 948 N N . TYR A 1 122 ? -14.814 0.133 5.191 1.00 82.94 122 TYR A N 1
ATOM 949 C CA . TYR A 1 122 ? -14.112 -0.135 6.444 1.00 82.94 122 TYR A CA 1
ATOM 950 C C . TYR A 1 122 ? -15.048 -0.719 7.504 1.00 82.94 122 TYR A C 1
ATOM 952 O O . TYR A 1 122 ? -14.796 -1.806 8.015 1.00 82.94 122 TYR A O 1
ATOM 960 N N . SER A 1 123 ? -16.165 -0.046 7.797 1.00 82.12 123 SER A N 1
ATOM 961 C CA . SER A 1 123 ? -17.127 -0.504 8.804 1.00 82.12 123 SER A CA 1
ATOM 962 C C . SER A 1 123 ? -17.786 -1.831 8.433 1.00 82.12 123 SER A C 1
ATOM 964 O O . SER A 1 123 ? -18.082 -2.628 9.323 1.00 82.12 123 SER A O 1
ATOM 966 N N . LYS A 1 124 ? -17.993 -2.103 7.137 1.00 81.56 124 LYS A N 1
ATOM 967 C CA . LYS A 1 124 ? -18.504 -3.397 6.669 1.00 81.56 124 LYS A CA 1
ATOM 968 C C . LYS A 1 124 ? -17.564 -4.531 7.078 1.00 81.56 124 LYS A C 1
ATOM 970 O O . LYS A 1 124 ? -18.008 -5.497 7.686 1.00 81.56 124 LYS A O 1
ATOM 975 N N . PHE A 1 125 ? -16.271 -4.396 6.789 1.00 77.38 125 PHE A N 1
ATOM 976 C CA . PHE A 1 125 ? -15.287 -5.440 7.077 1.00 77.38 125 PHE A CA 1
ATOM 977 C C . PHE A 1 125 ? -14.791 -5.448 8.518 1.00 77.38 125 PHE A C 1
ATOM 979 O O . PHE A 1 125 ? -14.370 -6.490 9.001 1.00 77.38 125 PHE A O 1
ATOM 986 N N . GLN A 1 126 ? -14.911 -4.338 9.244 1.00 74.69 126 GLN A N 1
ATOM 987 C CA . GLN A 1 126 ? -14.642 -4.307 10.677 1.00 74.69 126 GLN A CA 1
ATOM 988 C C 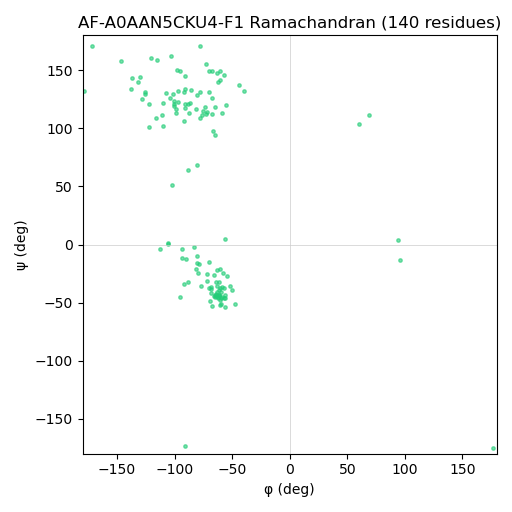. GLN A 1 126 ? -15.645 -5.163 11.471 1.00 74.69 126 GLN A C 1
ATOM 990 O O . GLN A 1 126 ? -15.294 -5.681 12.526 1.00 74.69 126 GLN A O 1
ATOM 995 N N . ASN A 1 127 ? -16.861 -5.374 10.967 1.00 70.12 127 ASN A N 1
ATOM 996 C CA . ASN A 1 127 ? -17.904 -6.135 11.668 1.00 70.12 127 ASN A CA 1
ATOM 997 C C . ASN A 1 127 ? -18.149 -7.541 11.093 1.00 70.12 127 ASN A C 1
ATOM 999 O O . ASN A 1 127 ? -19.038 -8.238 11.572 1.00 70.12 127 ASN A O 1
ATOM 1003 N N . LEU A 1 128 ? -17.398 -7.948 10.066 1.00 68.56 128 LEU A N 1
ATOM 1004 C CA . LEU A 1 128 ? -17.494 -9.284 9.481 1.00 68.56 128 LEU A CA 1
ATOM 1005 C C . LEU A 1 128 ? -16.585 -10.266 10.231 1.00 68.56 128 LEU A C 1
ATOM 1007 O O . LEU A 1 128 ? -15.370 -10.053 10.292 1.00 68.56 128 LEU A O 1
ATOM 1011 N N . ASP A 1 129 ? -17.201 -11.327 10.753 1.00 57.09 129 ASP A N 1
ATOM 1012 C CA . ASP A 1 129 ? -16.563 -12.617 11.022 1.00 57.09 129 ASP A CA 1
ATOM 1013 C C . ASP A 1 129 ? -16.761 -13.484 9.764 1.00 57.09 129 ASP A C 1
ATOM 1015 O O . ASP A 1 129 ? -17.848 -13.492 9.187 1.00 57.09 129 ASP A O 1
ATOM 1019 N N . ASP A 1 130 ? -15.680 -14.101 9.291 1.00 51.81 130 ASP A N 1
ATOM 1020 C CA . ASP A 1 130 ? -15.485 -14.672 7.949 1.00 51.81 130 ASP A CA 1
ATOM 1021 C C . ASP A 1 130 ? -16.682 -15.410 7.315 1.00 51.81 130 ASP A C 1
ATOM 1023 O O . ASP A 1 130 ? -17.240 -16.328 7.905 1.00 51.81 130 ASP A O 1
ATOM 1027 N N . GLU A 1 131 ? -16.987 -15.080 6.052 1.00 50.03 131 GLU A N 1
ATOM 1028 C CA . GLU A 1 131 ? -16.895 -16.018 4.918 1.00 50.03 131 GLU A CA 1
ATOM 1029 C C . GLU A 1 131 ? -17.283 -15.335 3.587 1.00 50.03 131 GLU A C 1
ATOM 1031 O O . GLU A 1 131 ? -18.325 -14.696 3.457 1.00 50.03 131 GLU A O 1
ATOM 1036 N N . HIS A 1 132 ? -16.427 -15.539 2.581 1.00 45.03 132 HIS A N 1
ATOM 1037 C CA . HIS A 1 132 ? -16.624 -15.288 1.147 1.00 45.03 132 HIS A CA 1
ATOM 1038 C C . HIS A 1 132 ? -16.730 -13.841 0.642 1.00 45.03 132 HIS A C 1
ATOM 1040 O O . HIS A 1 132 ? -17.756 -13.181 0.769 1.00 45.03 132 HIS A O 1
ATOM 1046 N N . SER A 1 133 ? -15.707 -13.420 -0.113 1.00 38.56 133 SER A N 1
ATOM 1047 C CA . SER A 1 133 ? -15.788 -12.665 -1.380 1.00 38.56 133 SER A CA 1
ATOM 1048 C C . SER A 1 133 ? -14.381 -12.584 -1.993 1.00 38.56 133 SER A C 1
ATOM 1050 O O . SER A 1 133 ? -13.407 -12.913 -1.326 1.00 38.56 133 SER A O 1
ATOM 1052 N N . GLU A 1 134 ? -14.251 -12.114 -3.234 1.00 45.88 134 GLU A N 1
ATOM 1053 C CA . GLU A 1 134 ? -13.001 -11.875 -4.001 1.00 45.88 134 GLU A CA 1
ATOM 1054 C C . GLU A 1 134 ? -11.975 -10.933 -3.315 1.00 45.88 134 GLU A C 1
ATOM 1056 O O . GLU A 1 134 ? -10.922 -10.611 -3.861 1.00 45.88 134 GLU A O 1
ATOM 1061 N N . ILE A 1 135 ? -12.277 -10.523 -2.084 1.00 51.03 135 ILE A N 1
ATOM 1062 C CA . ILE A 1 135 ? -11.470 -9.769 -1.141 1.00 51.03 135 ILE A CA 1
ATOM 1063 C C . ILE A 1 135 ? -11.235 -10.696 0.057 1.00 51.03 135 ILE A C 1
ATOM 1065 O O . ILE A 1 135 ? -12.159 -10.978 0.822 1.00 51.03 135 ILE A O 1
ATOM 1069 N N . ALA A 1 136 ? -10.008 -11.186 0.219 1.00 55.97 136 ALA A N 1
ATOM 1070 C CA . ALA A 1 136 ? -9.664 -12.022 1.362 1.00 55.97 136 ALA A CA 1
ATOM 1071 C C . ALA A 1 136 ? -9.387 -11.131 2.580 1.00 55.97 136 ALA A C 1
ATOM 1073 O O . ALA A 1 136 ? -8.435 -10.342 2.573 1.00 55.97 136 ALA A O 1
ATOM 1074 N N . ILE A 1 137 ? -10.201 -11.270 3.630 1.00 55.28 137 ILE A N 1
ATOM 1075 C CA . ILE A 1 137 ? -9.750 -10.911 4.973 1.00 55.28 137 ILE A CA 1
ATOM 1076 C C . ILE A 1 137 ? -8.751 -11.994 5.356 1.00 55.28 137 ILE A C 1
ATOM 1078 O O . ILE A 1 137 ? -9.095 -13.168 5.451 1.00 55.28 137 ILE A O 1
ATOM 1082 N N . ILE A 1 138 ? -7.491 -11.612 5.504 1.00 59.34 138 ILE A N 1
ATOM 1083 C CA . ILE A 1 138 ? -6.463 -12.533 5.967 1.00 59.34 138 ILE A CA 1
ATOM 1084 C C . ILE A 1 138 ? -6.296 -12.264 7.454 1.00 59.34 138 ILE A C 1
ATOM 1086 O O . ILE A 1 138 ? -5.915 -11.160 7.855 1.00 59.34 138 ILE A O 1
ATOM 1090 N N . GLN A 1 139 ? -6.606 -13.272 8.266 1.00 52.09 139 GLN A N 1
ATOM 1091 C CA . GLN A 1 139 ? -6.183 -13.292 9.658 1.00 52.09 139 GLN A CA 1
ATOM 1092 C C . GLN A 1 139 ? -4.680 -13.578 9.664 1.00 52.09 139 GLN A C 1
ATOM 1094 O O . GLN A 1 139 ? -4.231 -14.638 9.228 1.00 52.09 139 GLN A O 1
ATOM 1099 N N . SER A 1 140 ? -3.886 -12.592 10.069 1.00 40.47 140 SER A N 1
ATOM 1100 C CA . SER A 1 140 ? -2.448 -12.773 10.230 1.00 40.47 140 SER A CA 1
ATOM 1101 C C . SER A 1 140 ? -2.214 -13.545 11.529 1.00 40.47 140 SER A C 1
ATOM 1103 O O . SER A 1 140 ? -2.478 -13.015 12.607 1.00 40.47 140 SER A O 1
ATOM 1105 N N . GLU A 1 141 ? -1.744 -14.792 11.433 1.00 40.59 141 GLU A N 1
ATOM 1106 C CA . GLU A 1 141 ? -1.208 -15.532 12.581 1.00 40.59 141 GLU A CA 1
ATOM 1107 C C . GLU A 1 141 ? 0.065 -14.811 13.056 1.00 40.59 141 GLU A C 1
ATOM 1109 O O . GLU A 1 141 ? 1.142 -14.993 12.484 1.00 40.59 141 GLU A O 1
ATOM 1114 N N . LYS A 1 142 ? -0.070 -13.917 14.040 1.00 38.75 142 LYS A N 1
ATOM 1115 C CA . LYS A 1 142 ? 1.062 -13.293 14.737 1.00 38.75 142 LYS A CA 1
ATOM 1116 C C . LYS A 1 142 ? 1.411 -14.039 16.012 1.00 38.75 142 LYS A C 1
ATOM 1118 O O . LYS A 1 142 ? 0.472 -14.449 16.729 1.00 38.75 142 LYS A O 1
#

Mean predicted aligned error: 7.9 Å

Sequence (142 aa):
AHRTLLYIKDAAGTPERGELTLAVHVNFTRSFDTIDRMSLWPGPVSLVVYGSDHHRMLLNNFLHKNKNGASERMAVHFVHPTIGDSVYPAAYLAKIAVDAARTERVLAAYELEDLDVSMGLYSKFQNLDDEHSEIAIIQSEK

Solvent-accessible surface area (backbone atoms only — not comparable to full-atom values): 8173 Å² total; per-residue (Å²): 125,83,57,62,84,39,80,75,39,72,39,79,60,82,81,62,94,81,42,46,19,42,18,30,49,42,51,50,95,51,43,64,66,46,43,57,50,54,46,52,38,84,43,43,32,18,38,27,35,35,40,52,74,69,51,50,53,52,52,49,54,49,52,68,74,33,64,87,57,50,43,57,45,36,26,34,34,35,37,46,64,40,96,91,52,84,73,82,59,60,73,61,37,46,50,48,10,52,73,65,36,89,43,52,39,29,41,47,47,87,63,63,91,82,53,70,60,36,62,67,51,49,56,54,59,65,71,56,76,92,80,89,62,105,54,52,73,44,76,52,91,123

InterPro domains:
  IPR051292 Alpha-1,3-xylosyltransferase/Beta-1,3-glucuronyltransferase [PTHR12270] (2-123)

Organism: NCBI:txid1317129